Protein AF-A0A4U9CUP5-F1 (afdb_monomer_lite)

Secondary structure (DSSP, 8-state):
-TTT---HHHHHHHHHHHHHTSPP----SS--B--------------HHHHHHHHHHHTT--EEEEE---SSSSS-HHHHHHHTT--TT--HHHHHHHHHHHSEEEEEHHHH-GGGGGT---S-S---TT--

Organism: Raoultella terrigena (NCBI:txid577)

InterPro domains:
  IPR000312 Glycosyl transferase, family 3 [PF00591] (30-119)
  IPR005940 Anthranilate phosphoribosyl transferase [PTHR43285] (1-119)
  IPR035902 Nucleoside phosphorylase/phosphoribosyltransferase catalytic domain superfamily [G3DSA:3.40.1030.10] (31-122)
  IPR035902 Nucleoside phosphorylase/phosphoribosyltransferase catalytic domain superfamily [SSF52418] (28-119)

Structure (mmCIF, N/CA/C/O backbone):
data_AF-A0A4U9CUP5-F1
#
_entry.id   AF-A0A4U9CUP5-F1
#
loop_
_atom_site.group_PDB
_atom_site.id
_atom_site.type_symbol
_atom_site.label_atom_id
_atom_site.label_alt_id
_atom_site.label_comp_id
_atom_site.label_asym_id
_atom_site.label_entity_id
_atom_site.label_seq_id
_atom_site.pdbx_PDB_ins_code
_atom_site.Cartn_x
_atom_site.Cartn_y
_atom_site.Cartn_z
_atom_site.occupancy
_atom_site.B_iso_or_equiv
_atom_site.auth_seq_id
_atom_site.auth_comp_id
_atom_site.auth_asym_id
_atom_site.auth_atom_id
_atom_site.pdbx_PDB_model_num
ATOM 1 N N . MET A 1 1 ? 12.992 -0.026 -22.105 1.00 82.62 1 MET A N 1
ATOM 2 C CA . MET A 1 1 ? 13.400 0.909 -21.034 1.00 82.62 1 MET A CA 1
ATOM 3 C C . MET A 1 1 ? 14.625 0.376 -20.300 1.00 82.62 1 MET A C 1
ATOM 5 O O . MET A 1 1 ? 15.649 1.029 -20.410 1.00 82.62 1 MET A O 1
ATOM 9 N N . LYS A 1 2 ? 14.585 -0.857 -19.769 1.00 90.38 2 LYS A N 1
ATOM 10 C CA . LYS A 1 2 ? 15.709 -1.583 -19.132 1.00 90.38 2 LYS A CA 1
ATOM 11 C C . LYS A 1 2 ? 17.129 -1.314 -19.670 1.00 90.38 2 LYS A C 1
ATOM 13 O O . LYS A 1 2 ? 18.026 -1.071 -18.882 1.00 90.38 2 LYS A O 1
ATOM 18 N N . VAL A 1 3 ? 17.354 -1.347 -20.991 1.00 95.25 3 VAL A N 1
ATOM 19 C CA . VAL A 1 3 ? 18.697 -1.117 -21.582 1.00 95.25 3 VAL A CA 1
ATOM 20 C C . VAL A 1 3 ? 19.119 0.361 -21.558 1.00 95.25 3 VAL A C 1
ATOM 22 O O . VAL A 1 3 ? 20.290 0.663 -21.370 1.00 95.25 3 VAL A O 1
ATOM 25 N N . ARG A 1 4 ? 18.175 1.289 -21.752 1.00 96.12 4 ARG A N 1
ATOM 26 C CA . ARG A 1 4 ? 18.430 2.741 -21.773 1.00 96.12 4 ARG A CA 1
ATOM 27 C C . ARG A 1 4 ? 18.483 3.344 -20.363 1.00 96.12 4 ARG A C 1
ATOM 29 O O . ARG A 1 4 ? 19.133 4.365 -20.173 1.00 96.12 4 ARG A O 1
ATOM 36 N N . GLY A 1 5 ? 17.780 2.731 -19.412 1.00 95.81 5 GLY A N 1
ATOM 37 C CA . GLY A 1 5 ? 17.456 3.306 -18.111 1.00 95.81 5 GLY A CA 1
ATOM 38 C C . GLY A 1 5 ? 16.156 4.113 -18.158 1.00 95.81 5 GLY A C 1
ATOM 39 O O . GLY A 1 5 ? 15.954 4.963 -19.032 1.00 95.81 5 GLY A O 1
ATOM 40 N N . GLU A 1 6 ? 15.255 3.812 -17.229 1.00 96.94 6 GLU A N 1
ATOM 41 C CA . GLU A 1 6 ? 14.005 4.534 -17.003 1.00 96.94 6 GLU A CA 1
ATOM 42 C C . GLU A 1 6 ? 14.277 5.934 -16.427 1.00 96.94 6 GLU A C 1
ATOM 44 O O . GLU A 1 6 ? 15.068 6.098 -15.497 1.00 96.94 6 GLU A O 1
ATOM 49 N N . GLN A 1 7 ? 13.590 6.953 -16.946 1.00 97.88 7 GLN A N 1
ATOM 50 C CA . GLN A 1 7 ? 13.591 8.297 -16.363 1.00 97.88 7 GLN A CA 1
ATOM 51 C C . GLN A 1 7 ? 12.479 8.442 -15.312 1.00 97.88 7 GLN A C 1
ATOM 53 O O . GLN A 1 7 ? 11.423 7.818 -15.454 1.00 97.88 7 GLN A O 1
ATOM 58 N N . PRO A 1 8 ? 12.637 9.307 -14.290 1.00 97.94 8 PRO A N 1
ATOM 59 C CA . PRO A 1 8 ? 11.626 9.485 -13.243 1.00 97.94 8 PRO A CA 1
ATOM 60 C C . PRO A 1 8 ? 10.215 9.777 -13.774 1.00 97.94 8 PRO A C 1
ATOM 62 O O . PRO A 1 8 ? 9.235 9.245 -13.258 1.00 97.94 8 PRO A O 1
ATOM 65 N N . GLN A 1 9 ? 10.101 10.578 -14.835 1.00 97.69 9 GLN A N 1
ATOM 66 C CA . GLN A 1 9 ? 8.819 10.931 -15.450 1.00 97.69 9 GLN A CA 1
ATOM 67 C C . GLN A 1 9 ? 8.171 9.741 -16.171 1.00 97.69 9 GLN A C 1
ATOM 69 O O . GLN A 1 9 ? 6.948 9.651 -16.214 1.00 97.69 9 GLN A O 1
ATOM 74 N N . GLU A 1 10 ? 8.971 8.812 -16.702 1.00 97.94 10 GLU A N 1
ATOM 75 C CA . GLU A 1 10 ? 8.474 7.590 -17.347 1.00 97.94 10 GLU A CA 1
ATOM 76 C C . GLU A 1 10 ? 7.886 6.637 -16.301 1.00 97.94 10 GLU A C 1
ATOM 78 O O . GLU A 1 10 ? 6.792 6.109 -16.490 1.00 97.94 10 GLU A O 1
ATOM 83 N N . ILE A 1 11 ? 8.571 6.485 -15.161 1.00 97.25 11 ILE A N 1
ATOM 84 C CA . ILE A 1 11 ? 8.086 5.685 -14.026 1.00 97.25 11 ILE A CA 1
ATOM 85 C C . ILE A 1 11 ? 6.801 6.295 -13.459 1.00 97.25 11 ILE A C 1
ATOM 87 O O . ILE A 1 11 ? 5.818 5.583 -13.255 1.00 97.25 11 ILE A O 1
ATOM 91 N N . ALA A 1 12 ? 6.784 7.614 -13.244 1.00 97.94 12 ALA A N 1
ATOM 92 C CA . ALA A 1 12 ? 5.606 8.318 -12.746 1.00 97.94 12 ALA A CA 1
ATOM 93 C C . ALA A 1 12 ? 4.418 8.195 -13.712 1.00 97.94 12 ALA A C 1
ATOM 95 O O . ALA A 1 12 ? 3.321 7.863 -13.277 1.00 97.94 12 ALA A O 1
ATOM 96 N N . GLY A 1 13 ? 4.638 8.386 -15.017 1.00 98.25 13 GLY A N 1
ATOM 97 C CA . GLY A 1 13 ? 3.591 8.244 -16.031 1.00 98.25 13 GLY A CA 1
ATOM 98 C C . GLY A 1 13 ? 3.016 6.827 -16.096 1.00 98.25 13 GLY A C 1
ATOM 99 O O . GLY A 1 13 ? 1.798 6.661 -16.146 1.00 98.25 13 GLY A O 1
ATOM 100 N N . ALA A 1 14 ? 3.870 5.801 -16.018 1.00 96.56 14 ALA A N 1
ATOM 101 C CA . ALA A 1 14 ? 3.423 4.412 -15.945 1.00 96.56 14 ALA A CA 1
ATOM 102 C C . ALA A 1 14 ? 2.601 4.142 -14.671 1.00 96.56 14 ALA A C 1
ATOM 104 O O . ALA A 1 14 ? 1.543 3.518 -14.742 1.00 96.56 14 ALA A O 1
ATOM 105 N N . ALA A 1 15 ? 3.043 4.652 -13.517 1.00 96.25 15 ALA A N 1
ATOM 106 C CA . ALA A 1 15 ? 2.304 4.531 -12.262 1.00 96.25 15 ALA A CA 1
ATOM 107 C C . ALA A 1 15 ? 0.942 5.246 -12.318 1.00 96.25 15 ALA A C 1
ATOM 109 O O . ALA A 1 15 ? -0.058 4.679 -11.883 1.00 96.25 15 ALA A O 1
ATOM 110 N N . THR A 1 16 ? 0.872 6.448 -12.897 1.00 97.88 16 THR A N 1
ATOM 111 C CA . THR A 1 16 ? -0.390 7.176 -13.103 1.00 97.88 16 THR A CA 1
ATOM 112 C C . THR A 1 16 ? -1.353 6.379 -13.977 1.00 97.88 16 THR A C 1
ATOM 114 O O . THR A 1 16 ? -2.487 6.157 -13.561 1.00 97.88 16 THR A O 1
ATOM 117 N N . ALA A 1 17 ? -0.897 5.862 -15.121 1.00 96.88 17 ALA A N 1
ATOM 118 C CA . ALA A 1 17 ? -1.736 5.052 -16.004 1.00 96.88 17 ALA A CA 1
ATOM 119 C C . ALA A 1 17 ? -2.276 3.789 -15.304 1.00 96.88 17 ALA A C 1
ATOM 121 O O . ALA A 1 17 ? -3.426 3.396 -15.510 1.00 96.88 17 ALA A O 1
ATOM 122 N N . LEU A 1 18 ? -1.473 3.159 -14.438 1.00 95.31 18 LEU A N 1
ATOM 123 C CA . LEU A 1 18 ? -1.908 2.013 -13.633 1.00 95.31 18 LEU A CA 1
ATOM 124 C C . LEU A 1 18 ? -2.965 2.385 -12.590 1.00 95.31 18 LEU A C 1
ATOM 126 O O . LEU A 1 18 ? -3.882 1.597 -12.354 1.00 95.31 18 LEU A O 1
ATOM 130 N N . LEU A 1 19 ? -2.841 3.557 -11.966 1.00 96.44 19 LEU A N 1
ATOM 131 C CA . LEU A 1 19 ? -3.800 4.056 -10.980 1.00 96.44 19 LEU A CA 1
ATOM 132 C C . LEU A 1 19 ? -5.125 4.473 -11.625 1.00 96.44 19 LEU A C 1
ATOM 134 O O . LEU A 1 19 ? -6.178 4.169 -11.074 1.00 96.44 19 LEU A O 1
ATOM 138 N N . GLU A 1 20 ? -5.091 5.099 -12.803 1.00 96.88 20 GLU A N 1
ATOM 139 C CA . GLU A 1 20 ? -6.291 5.477 -13.570 1.00 96.88 20 GLU A CA 1
ATOM 140 C C . GLU A 1 20 ? -7.147 4.266 -13.970 1.00 96.88 20 GLU A C 1
ATOM 142 O O . GLU A 1 20 ? -8.360 4.387 -14.129 1.00 96.88 20 GLU A O 1
ATOM 147 N N . ASN A 1 21 ? -6.523 3.093 -14.102 1.00 96.12 21 ASN A N 1
ATOM 148 C CA . ASN A 1 21 ? -7.182 1.835 -14.455 1.00 96.12 21 ASN A CA 1
ATOM 149 C C . ASN A 1 21 ? -7.376 0.892 -13.254 1.00 96.12 21 ASN A C 1
ATOM 151 O O . ASN A 1 21 ? -7.799 -0.254 -13.433 1.00 96.12 21 ASN A O 1
ATOM 155 N N . ALA A 1 22 ? -7.040 1.330 -12.039 1.00 96.81 22 ALA A N 1
ATOM 156 C CA . ALA A 1 22 ? -7.208 0.521 -10.843 1.00 96.81 22 ALA A CA 1
ATOM 157 C C . ALA A 1 22 ? -8.678 0.478 -10.398 1.00 96.81 22 ALA A C 1
ATOM 159 O O . ALA A 1 22 ? -9.434 1.434 -10.577 1.00 96.81 22 ALA A O 1
ATOM 160 N N . ALA A 1 23 ? -9.084 -0.618 -9.753 1.00 96.81 23 ALA A N 1
ATOM 161 C CA . ALA A 1 23 ? -10.357 -0.652 -9.045 1.00 96.81 23 ALA A CA 1
ATOM 162 C C . ALA A 1 23 ? -10.379 0.442 -7.954 1.00 96.81 23 ALA A C 1
ATOM 164 O O . ALA A 1 23 ? -9.357 0.679 -7.303 1.00 96.81 23 ALA A O 1
ATOM 165 N N . PRO A 1 24 ? -11.520 1.110 -7.724 1.00 97.00 24 PRO A N 1
ATOM 166 C CA . PRO A 1 24 ? -11.581 2.212 -6.777 1.00 97.00 24 PRO A CA 1
ATOM 167 C C . PRO A 1 24 ? -11.440 1.730 -5.328 1.00 97.00 24 PRO A C 1
ATOM 169 O O . PRO A 1 24 ? -11.901 0.650 -4.955 1.00 97.00 24 PRO A O 1
ATOM 172 N N . PHE A 1 25 ? -10.858 2.587 -4.491 1.00 97.75 25 PHE A N 1
ATOM 173 C CA . PHE A 1 25 ? -10.830 2.450 -3.037 1.00 97.75 25 PHE A CA 1
ATOM 174 C C . PHE A 1 25 ? -11.344 3.752 -2.402 1.00 97.75 25 PHE A C 1
ATOM 176 O O . PHE A 1 25 ? -10.895 4.828 -2.811 1.00 97.75 25 PHE A O 1
ATOM 183 N N . PRO A 1 26 ? -12.262 3.706 -1.416 1.00 97.81 26 PRO A N 1
ATOM 184 C CA . PRO A 1 26 ? -12.785 4.906 -0.768 1.00 97.81 26 PRO A CA 1
ATOM 185 C C . PRO A 1 26 ? -11.709 5.534 0.125 1.00 97.81 26 PRO A C 1
ATOM 187 O O . PRO A 1 26 ? -11.556 5.193 1.301 1.00 97.81 26 PRO A O 1
ATOM 190 N N . ARG A 1 27 ? -10.938 6.459 -0.450 1.00 97.81 27 ARG A N 1
ATOM 191 C CA . ARG A 1 27 ? -9.817 7.137 0.208 1.00 97.81 27 ARG A CA 1
ATOM 192 C C . ARG A 1 27 ? -10.279 7.912 1.458 1.00 97.81 27 ARG A C 1
ATOM 194 O O . ARG A 1 27 ? -11.269 8.637 1.377 1.00 97.81 27 ARG A O 1
ATOM 201 N N . PRO A 1 28 ? -9.591 7.780 2.606 1.00 97.81 28 PRO A N 1
ATOM 202 C CA . PRO A 1 28 ? -9.824 8.641 3.763 1.00 97.81 28 PRO A CA 1
ATOM 203 C C . PRO A 1 28 ? -9.174 10.022 3.598 1.00 97.81 28 PRO A C 1
ATOM 205 O O . PRO A 1 28 ? -8.170 10.166 2.898 1.00 97.81 28 PRO A O 1
ATOM 208 N N . ASP A 1 29 ? -9.705 11.011 4.319 1.00 98.12 29 ASP A N 1
ATOM 209 C CA . ASP A 1 29 ? -9.155 12.376 4.359 1.00 98.12 29 ASP A CA 1
ATOM 210 C C . ASP A 1 29 ? -8.067 12.563 5.430 1.00 98.12 29 ASP A C 1
ATOM 212 O O . ASP A 1 29 ? -7.305 13.529 5.391 1.00 98.12 29 ASP A O 1
ATOM 216 N N . TYR A 1 30 ? -7.974 11.646 6.399 1.00 98.19 30 TYR A N 1
ATOM 217 C CA . TYR A 1 30 ? -6.938 11.684 7.430 1.00 98.19 30 TYR A CA 1
ATOM 218 C C . TYR A 1 30 ? -5.578 11.194 6.894 1.00 98.19 30 TYR A C 1
ATOM 220 O O . TYR A 1 30 ? -5.532 10.438 5.921 1.00 98.19 30 TYR A O 1
ATOM 228 N N . PRO A 1 31 ? -4.452 11.559 7.540 1.00 98.44 31 PRO A N 1
ATOM 229 C CA . PRO A 1 31 ? -3.138 11.042 7.170 1.00 98.44 31 PRO A CA 1
ATOM 230 C C . PRO A 1 31 ? -3.039 9.524 7.348 1.00 98.44 31 PRO A C 1
ATOM 232 O O . PRO A 1 31 ? -3.349 8.986 8.410 1.00 98.44 31 PRO A O 1
ATOM 235 N N . PHE A 1 32 ? -2.546 8.844 6.319 1.00 98.75 32 PHE A N 1
ATOM 236 C CA . PHE A 1 32 ? -2.197 7.428 6.341 1.00 98.75 32 PHE A CA 1
ATOM 237 C C . PHE A 1 32 ? -0.951 7.199 5.485 1.00 98.75 32 PHE A C 1
ATOM 239 O O . PHE A 1 32 ? -0.573 8.056 4.682 1.00 98.75 32 PHE A O 1
ATOM 246 N N . ALA A 1 33 ? -0.309 6.053 5.666 1.00 98.44 33 ALA A N 1
ATOM 247 C CA . ALA A 1 33 ? 0.899 5.688 4.942 1.00 98.44 33 ALA A CA 1
ATOM 248 C C . ALA A 1 33 ? 0.820 4.264 4.389 1.00 98.44 33 ALA A C 1
ATOM 250 O O . ALA A 1 33 ? -0.058 3.476 4.746 1.00 98.44 33 ALA A O 1
ATOM 251 N N . ASP A 1 34 ? 1.787 3.948 3.537 1.00 98.56 34 ASP A N 1
ATOM 252 C CA . ASP A 1 34 ? 2.067 2.605 3.055 1.00 98.56 34 ASP A CA 1
ATOM 253 C C . ASP A 1 34 ? 3.522 2.244 3.401 1.00 98.56 34 ASP A C 1
ATOM 255 O O . ASP A 1 34 ? 4.383 3.116 3.537 1.00 98.56 34 ASP A O 1
ATOM 259 N N . ILE A 1 35 ? 3.796 0.955 3.560 1.00 97.94 35 ILE A N 1
ATOM 260 C CA . ILE A 1 35 ? 5.132 0.410 3.793 1.00 97.94 35 ILE A CA 1
ATOM 261 C C . ILE A 1 35 ? 5.314 -0.820 2.907 1.00 97.94 35 ILE A C 1
ATOM 263 O O . ILE A 1 35 ? 4.860 -1.922 3.223 1.00 97.94 35 ILE A O 1
ATOM 267 N N . VAL A 1 36 ? 5.993 -0.639 1.775 1.00 96.19 36 VAL A N 1
ATOM 268 C CA . VAL A 1 36 ? 6.186 -1.676 0.746 1.00 96.19 36 VAL A CA 1
ATOM 269 C C . VAL A 1 36 ? 7.611 -1.660 0.222 1.00 96.19 36 VAL A C 1
ATOM 271 O O . VAL A 1 36 ? 8.372 -0.731 0.476 1.00 96.19 36 VAL A O 1
ATOM 274 N N . GLY A 1 37 ? 7.962 -2.694 -0.533 1.00 92.25 37 GLY A N 1
ATOM 275 C CA . GLY A 1 37 ? 9.173 -2.707 -1.340 1.00 92.25 37 GLY A CA 1
ATOM 276 C C . GLY A 1 37 ? 8.885 -3.291 -2.715 1.00 92.25 37 GLY A C 1
ATOM 277 O O . GLY A 1 37 ? 7.836 -3.898 -2.930 1.00 92.25 37 GLY A O 1
ATOM 278 N N . THR A 1 38 ? 9.843 -3.146 -3.624 1.00 91.31 38 THR A N 1
ATOM 279 C CA . THR A 1 38 ? 9.804 -3.770 -4.955 1.00 91.31 38 THR A CA 1
ATOM 280 C C . THR A 1 38 ? 9.823 -5.299 -4.884 1.00 91.31 38 THR A C 1
ATOM 282 O O . THR A 1 38 ? 9.367 -5.962 -5.809 1.00 91.31 38 THR A O 1
ATOM 285 N N . GLY A 1 39 ? 10.340 -5.862 -3.785 1.00 87.31 39 GLY A N 1
ATOM 286 C CA . GLY A 1 39 ? 10.690 -7.279 -3.706 1.00 87.31 39 GLY A CA 1
ATOM 287 C C . GLY A 1 39 ? 11.917 -7.599 -4.566 1.00 87.31 39 GLY A C 1
ATOM 288 O O . GLY A 1 39 ? 12.543 -6.695 -5.123 1.00 87.31 39 GLY A O 1
ATOM 289 N N . GLY A 1 40 ? 12.274 -8.883 -4.656 1.00 84.50 40 GLY A N 1
ATOM 290 C CA . GLY A 1 40 ? 13.357 -9.335 -5.537 1.00 84.50 40 GLY A CA 1
ATOM 291 C C . GLY A 1 40 ? 14.781 -9.062 -5.042 1.00 84.50 40 GLY A C 1
ATOM 292 O O . GLY A 1 40 ? 15.713 -9.196 -5.823 1.00 84.50 40 GLY A O 1
ATOM 293 N N . ASP A 1 41 ? 14.979 -8.707 -3.770 1.00 86.00 41 ASP A N 1
ATOM 294 C CA . ASP A 1 41 ? 16.307 -8.405 -3.204 1.00 86.00 41 ASP A CA 1
ATOM 295 C C . ASP A 1 41 ? 17.182 -9.650 -2.935 1.00 86.00 41 ASP A C 1
ATOM 297 O O . ASP A 1 41 ? 18.345 -9.523 -2.561 1.00 86.00 41 ASP A O 1
ATOM 301 N N . GLY A 1 42 ? 16.622 -10.857 -3.079 1.00 82.94 42 GLY A N 1
ATOM 302 C CA . GLY A 1 42 ? 17.307 -12.126 -2.821 1.00 82.94 42 GLY A CA 1
ATOM 303 C C . GLY A 1 42 ? 17.683 -12.371 -1.354 1.00 82.94 42 GLY A C 1
ATOM 304 O O . GLY A 1 42 ? 18.335 -13.372 -1.057 1.00 82.94 42 GLY A O 1
ATOM 305 N N . SER A 1 43 ? 17.267 -11.505 -0.422 1.00 83.88 43 SER A N 1
ATOM 306 C CA . SER A 1 43 ? 17.730 -11.547 0.972 1.00 83.88 43 SER A CA 1
ATOM 307 C C . SER A 1 43 ? 17.140 -12.705 1.777 1.00 83.88 43 SER A C 1
ATOM 309 O O . SER A 1 43 ? 17.672 -13.054 2.829 1.00 83.88 43 SER A O 1
ATOM 311 N N . ASN A 1 44 ? 16.034 -13.299 1.305 1.00 81.31 44 ASN A N 1
ATOM 312 C CA . ASN A 1 44 ? 15.238 -14.286 2.047 1.00 81.31 44 ASN A CA 1
ATOM 313 C C . ASN A 1 44 ? 14.909 -13.833 3.481 1.00 81.31 44 ASN A C 1
ATOM 315 O O . ASN A 1 44 ? 14.760 -14.654 4.388 1.00 81.31 44 ASN A O 1
ATOM 319 N N . SER A 1 45 ? 14.804 -12.518 3.683 1.00 87.75 45 SER A N 1
ATOM 320 C CA . SER A 1 45 ? 14.388 -11.944 4.952 1.00 87.75 45 SER A CA 1
ATOM 321 C C . SER A 1 45 ? 12.943 -12.328 5.283 1.00 87.75 45 SER A C 1
ATOM 323 O O . SER A 1 45 ? 12.159 -12.764 4.435 1.00 87.75 45 SER A O 1
ATOM 325 N N . ILE A 1 46 ? 12.584 -12.169 6.557 1.00 91.25 46 ILE A N 1
ATOM 326 C CA . ILE A 1 46 ? 11.189 -12.264 6.992 1.00 91.25 46 ILE A CA 1
ATOM 327 C C . ILE A 1 46 ? 10.346 -11.158 6.335 1.00 91.25 46 ILE A C 1
ATOM 329 O O . ILE A 1 46 ? 10.875 -10.212 5.754 1.00 91.25 46 ILE A O 1
ATOM 333 N N . ASN A 1 47 ? 9.019 -11.210 6.475 1.00 92.94 47 ASN A N 1
ATOM 334 C CA . ASN A 1 47 ? 8.119 -10.183 5.939 1.00 92.94 47 ASN A CA 1
ATOM 335 C C . ASN A 1 47 ? 8.179 -8.862 6.745 1.00 92.94 47 ASN A C 1
ATOM 337 O O . ASN A 1 47 ? 7.176 -8.441 7.325 1.00 92.94 47 ASN A O 1
ATOM 341 N N . ILE A 1 48 ? 9.341 -8.195 6.756 1.00 95.12 48 ILE A N 1
ATOM 342 C CA . ILE A 1 48 ? 9.654 -6.991 7.547 1.00 95.12 48 ILE A CA 1
ATOM 343 C C . ILE A 1 48 ? 8.573 -5.925 7.364 1.00 95.12 48 ILE A C 1
ATOM 345 O O . ILE A 1 48 ? 7.942 -5.512 8.328 1.00 95.12 48 ILE A O 1
ATOM 349 N N . SER A 1 49 ? 8.275 -5.552 6.117 1.00 96.25 49 SER A N 1
ATOM 350 C CA . SER A 1 49 ? 7.270 -4.523 5.818 1.00 96.25 49 SER A CA 1
ATOM 351 C C . SER A 1 49 ? 5.854 -4.899 6.264 1.00 96.25 49 SER A C 1
ATOM 353 O O . SER A 1 49 ? 5.016 -4.024 6.448 1.00 96.25 49 SER A O 1
ATOM 355 N N . THR A 1 50 ? 5.556 -6.191 6.421 1.00 96.69 50 THR A N 1
ATOM 356 C CA . THR A 1 50 ? 4.255 -6.651 6.926 1.00 96.69 50 THR A CA 1
ATOM 357 C C . THR A 1 50 ? 4.213 -6.532 8.440 1.00 96.69 50 THR A C 1
ATOM 359 O O . THR A 1 50 ? 3.296 -5.912 8.962 1.00 96.69 50 THR A O 1
ATOM 362 N N . ALA A 1 51 ? 5.236 -7.028 9.139 1.00 97.50 51 ALA A N 1
ATOM 363 C CA . ALA A 1 51 ? 5.339 -6.884 10.590 1.00 97.50 51 ALA A CA 1
ATOM 364 C C . ALA A 1 51 ? 5.338 -5.404 11.016 1.00 97.50 51 ALA A C 1
ATOM 366 O O . ALA A 1 51 ? 4.576 -5.009 11.898 1.00 97.50 51 ALA A O 1
ATOM 367 N N . SER A 1 52 ? 6.120 -4.563 10.334 1.00 98.44 52 SER A N 1
ATOM 368 C CA . SER A 1 52 ? 6.189 -3.125 10.602 1.00 98.44 52 SER A CA 1
ATOM 369 C C . SER A 1 52 ? 4.850 -2.407 10.406 1.00 98.44 52 SER A C 1
ATOM 371 O O . SER A 1 52 ? 4.573 -1.473 11.151 1.00 98.44 52 SER A O 1
ATOM 373 N N . ALA A 1 53 ? 4.002 -2.844 9.466 1.00 98.56 53 ALA A N 1
ATOM 374 C CA . ALA A 1 53 ? 2.672 -2.258 9.273 1.00 98.56 53 ALA A CA 1
ATOM 375 C C . ALA A 1 53 ? 1.778 -2.438 10.511 1.00 98.56 53 ALA A C 1
ATOM 377 O O . ALA A 1 53 ? 1.153 -1.479 10.960 1.00 98.56 53 ALA A O 1
ATOM 378 N N . PHE A 1 54 ? 1.765 -3.637 11.104 1.00 98.25 54 PHE A N 1
ATOM 379 C CA . PHE A 1 54 ? 1.003 -3.896 12.330 1.00 98.25 54 PHE A CA 1
ATOM 380 C C . PHE A 1 54 ? 1.590 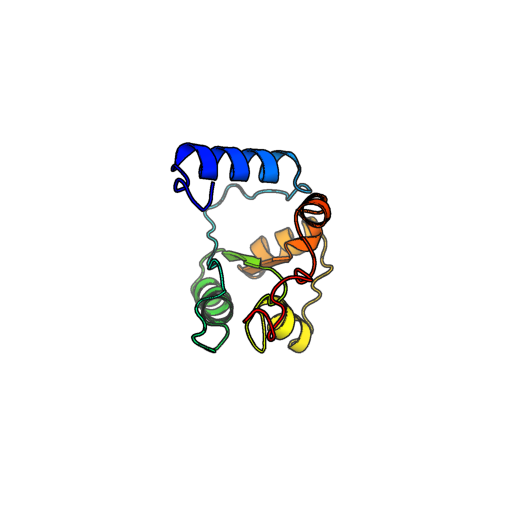-3.175 13.543 1.00 98.25 54 PHE A C 1
ATOM 382 O O . PHE A 1 54 ? 0.835 -2.641 14.349 1.00 98.25 54 PHE A O 1
ATOM 389 N N . VAL A 1 55 ? 2.921 -3.112 13.663 1.00 98.62 55 VAL A N 1
ATOM 390 C CA . VAL A 1 55 ? 3.576 -2.360 14.748 1.00 98.62 55 VAL A CA 1
ATOM 391 C C . VAL A 1 55 ? 3.235 -0.870 14.659 1.00 98.62 55 VAL A C 1
ATOM 393 O O . VAL A 1 55 ? 2.831 -0.279 15.655 1.00 98.62 55 VAL A O 1
ATOM 396 N N . ALA A 1 56 ? 3.329 -0.266 13.472 1.00 98.62 56 ALA A N 1
ATOM 397 C CA . ALA A 1 56 ? 2.975 1.136 13.263 1.00 98.62 56 ALA A CA 1
ATOM 398 C C . ALA A 1 56 ? 1.502 1.417 13.608 1.00 98.62 56 ALA A C 1
ATOM 400 O O . ALA A 1 56 ? 1.209 2.412 14.275 1.00 98.62 56 ALA A O 1
ATOM 401 N N . ALA A 1 57 ? 0.592 0.520 13.217 1.00 98.50 57 ALA A N 1
ATOM 402 C CA . ALA A 1 57 ? -0.823 0.626 13.560 1.00 98.50 57 ALA A CA 1
A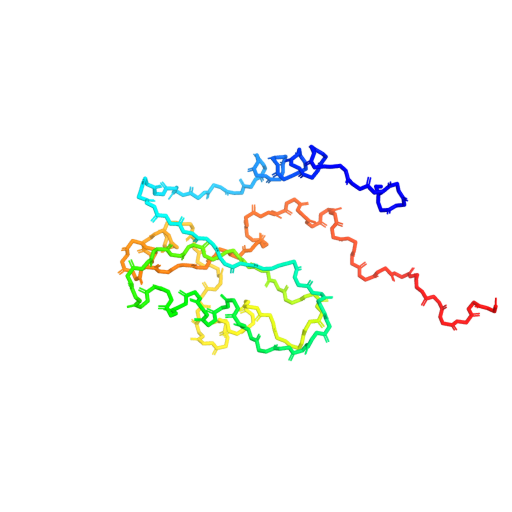TOM 403 C C . ALA A 1 57 ? -1.088 0.496 15.064 1.00 98.50 57 ALA A C 1
ATOM 405 O O . ALA A 1 57 ? -1.841 1.291 15.626 1.00 98.50 57 ALA A O 1
ATOM 406 N N . ALA A 1 58 ? -0.401 -0.425 15.744 1.00 98.38 58 ALA A N 1
ATOM 407 C CA . ALA A 1 58 ? -0.456 -0.550 17.200 1.00 98.38 58 ALA A CA 1
ATOM 408 C C . ALA A 1 58 ? 0.078 0.702 17.925 1.00 98.38 58 ALA A C 1
ATOM 410 O O . ALA A 1 58 ? -0.348 0.999 19.039 1.00 98.38 58 ALA A O 1
ATOM 411 N N . CYS A 1 59 ? 0.966 1.469 17.284 1.00 98.38 59 CYS A N 1
ATOM 412 C CA . CYS A 1 59 ? 1.440 2.771 17.761 1.00 98.38 59 CYS A CA 1
ATOM 413 C C . CYS A 1 59 ? 0.531 3.954 17.366 1.00 98.38 59 CYS A C 1
ATOM 415 O O . CYS A 1 59 ? 0.894 5.103 17.614 1.00 98.38 59 CYS A O 1
ATOM 417 N N . GLY A 1 60 ? -0.636 3.703 16.765 1.00 98.00 60 GLY A N 1
ATOM 418 C CA . GLY A 1 60 ? -1.643 4.720 16.444 1.00 98.00 60 GLY A CA 1
ATOM 419 C C . GLY A 1 60 ? -1.541 5.336 15.046 1.00 98.00 60 GLY A C 1
ATOM 420 O O . GLY A 1 60 ? -2.315 6.240 14.728 1.00 98.00 60 GLY A O 1
ATOM 421 N N . LEU A 1 61 ? -0.626 4.867 14.192 1.00 98.44 61 LEU A N 1
ATOM 422 C CA . LEU A 1 61 ? -0.547 5.316 12.798 1.00 98.44 61 LEU A CA 1
ATOM 423 C C . LEU A 1 61 ? -1.571 4.583 11.921 1.00 98.44 61 LEU A C 1
ATOM 425 O O . LEU A 1 61 ? -1.941 3.447 12.191 1.00 98.44 61 LEU A O 1
ATOM 429 N N . LYS A 1 62 ? -2.018 5.218 10.834 1.00 98.75 62 LYS A N 1
ATOM 430 C CA . LYS A 1 62 ? -2.906 4.588 9.847 1.00 98.75 62 LYS A CA 1
ATOM 431 C C . LYS A 1 62 ? -2.083 4.008 8.697 1.00 98.75 62 LYS A C 1
ATOM 433 O O . LYS A 1 62 ? -1.355 4.751 8.040 1.00 98.75 62 LYS A O 1
ATOM 438 N N . VAL A 1 63 ? -2.196 2.702 8.447 1.00 98.81 63 VAL A N 1
ATOM 439 C CA . VAL A 1 63 ? -1.408 1.991 7.426 1.00 98.81 63 VAL A CA 1
ATOM 440 C C . VAL A 1 63 ? -2.310 1.254 6.438 1.00 98.81 63 VAL A C 1
ATOM 442 O O . VAL A 1 63 ? -2.904 0.227 6.762 1.00 98.81 63 VAL A O 1
ATOM 445 N N . ALA A 1 64 ? -2.378 1.751 5.205 1.00 98.50 64 ALA A N 1
ATOM 446 C CA . ALA A 1 64 ? -3.019 1.055 4.093 1.00 98.50 64 ALA A CA 1
ATOM 447 C C . ALA A 1 64 ? -1.935 0.328 3.294 1.00 98.50 64 ALA A C 1
ATOM 449 O O . ALA A 1 64 ? -1.342 0.897 2.380 1.00 98.50 64 ALA A O 1
ATOM 450 N N . LYS A 1 65 ? -1.631 -0.913 3.685 1.00 98.06 65 LYS A N 1
ATOM 451 C CA . LYS A 1 65 ? -0.507 -1.652 3.114 1.00 98.06 65 LYS A CA 1
ATOM 452 C C . LYS A 1 65 ? -0.860 -2.214 1.742 1.00 98.06 65 LYS A C 1
ATOM 454 O O . LYS A 1 65 ? -1.709 -3.104 1.665 1.00 98.06 65 LYS A O 1
ATOM 459 N N . HIS A 1 66 ? -0.163 -1.800 0.688 1.00 96.94 66 HIS A N 1
ATOM 460 C CA . HIS A 1 66 ? -0.260 -2.469 -0.608 1.00 96.94 66 HIS A CA 1
ATOM 461 C C . HIS A 1 66 ? 0.664 -3.695 -0.650 1.00 96.94 66 HIS A C 1
ATOM 463 O O . HIS A 1 66 ? 1.795 -3.681 -0.151 1.00 96.94 66 HIS A O 1
ATOM 469 N N . GLY A 1 67 ? 0.190 -4.795 -1.229 1.00 93.25 67 GLY A N 1
ATOM 470 C CA . GLY A 1 67 ? 1.002 -6.001 -1.331 1.00 93.25 67 GLY A CA 1
ATOM 471 C C . GLY A 1 67 ? 0.541 -6.958 -2.413 1.00 93.25 67 GLY A C 1
ATOM 472 O O . GLY A 1 67 ? -0.623 -6.990 -2.801 1.00 93.25 67 GLY A O 1
ATOM 473 N N . ASN A 1 68 ? 1.487 -7.759 -2.892 1.00 88.62 68 ASN A N 1
ATOM 474 C CA . ASN A 1 68 ? 1.273 -8.736 -3.950 1.00 88.62 68 ASN A CA 1
ATOM 475 C C . ASN A 1 68 ? 1.571 -10.163 -3.452 1.00 88.62 68 ASN A C 1
ATOM 477 O O . ASN A 1 68 ? 1.980 -10.368 -2.298 1.00 88.62 68 ASN A O 1
ATOM 481 N N . ARG A 1 69 ? 1.351 -11.158 -4.314 1.00 81.56 69 ARG A N 1
ATOM 482 C CA . ARG A 1 69 ? 1.918 -12.505 -4.152 1.00 81.56 69 ARG A CA 1
ATOM 483 C C . ARG A 1 69 ? 3.438 -12.442 -4.245 1.00 81.56 69 ARG A C 1
ATOM 485 O O . ARG A 1 69 ? 3.984 -11.519 -4.852 1.00 81.56 69 ARG A O 1
ATOM 492 N N . SER A 1 70 ? 4.118 -13.394 -3.611 1.00 75.38 70 SER A N 1
ATOM 493 C CA . SER A 1 70 ? 5.568 -13.494 -3.758 1.00 75.38 70 SER A CA 1
ATOM 494 C C . SER A 1 70 ? 5.947 -13.740 -5.218 1.00 75.38 70 SER A C 1
ATOM 496 O O . SER A 1 70 ? 5.363 -14.599 -5.872 1.00 75.38 70 SER A O 1
ATOM 498 N N . VAL A 1 71 ? 6.945 -13.001 -5.703 1.00 66.00 71 VAL A N 1
ATOM 499 C CA . VAL A 1 71 ? 7.554 -13.201 -7.029 1.00 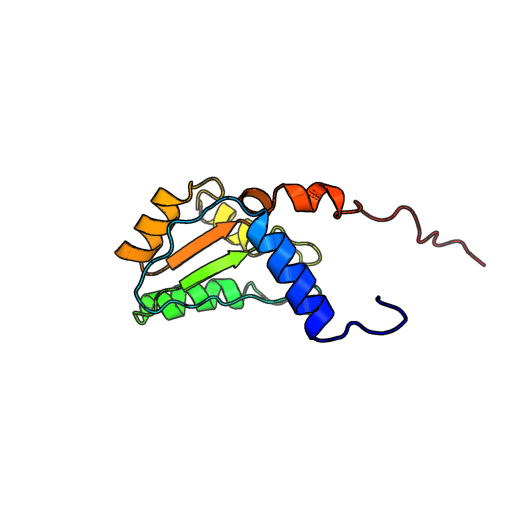66.00 71 VAL A CA 1
ATOM 500 C C . VAL A 1 71 ? 8.911 -13.910 -6.951 1.00 66.00 71 VAL A C 1
ATOM 502 O O . VAL A 1 71 ? 9.404 -14.392 -7.962 1.00 66.00 71 VAL A O 1
ATOM 505 N N . SER A 1 72 ? 9.533 -13.978 -5.765 1.00 62.75 72 SER A N 1
ATOM 506 C CA . SER A 1 72 ? 10.906 -14.493 -5.615 1.00 62.75 72 SER A CA 1
ATOM 507 C C . SER A 1 72 ? 11.275 -15.015 -4.219 1.00 62.75 72 SER A C 1
ATOM 509 O O . SER A 1 72 ? 12.308 -15.664 -4.074 1.00 62.75 72 SER A O 1
ATOM 511 N N . SER A 1 73 ? 10.495 -14.719 -3.172 1.00 66.56 73 SER A N 1
ATOM 512 C CA . SER A 1 73 ? 10.756 -15.208 -1.811 1.00 66.56 73 SER A CA 1
ATOM 513 C C . SER A 1 73 ? 9.947 -16.470 -1.510 1.00 66.56 73 SER A C 1
ATOM 515 O O . SER A 1 73 ? 8.906 -16.722 -2.120 1.00 66.56 73 SER A O 1
ATOM 517 N N . LYS A 1 74 ? 10.379 -17.233 -0.499 1.00 72.56 74 LYS A N 1
ATOM 518 C CA . LYS A 1 74 ? 9.641 -18.407 0.002 1.00 72.56 74 LYS A CA 1
ATOM 519 C C . LYS A 1 74 ? 8.254 -18.076 0.578 1.00 72.56 74 LYS A C 1
ATOM 521 O O . LYS A 1 74 ? 7.427 -18.971 0.678 1.00 72.56 74 LYS A O 1
ATOM 526 N N . SER A 1 75 ? 8.021 -16.828 0.997 1.00 78.12 75 SER A N 1
ATOM 527 C CA . SER A 1 75 ? 6.743 -16.347 1.538 1.00 78.12 75 SER A CA 1
ATOM 528 C C . SER A 1 75 ? 6.602 -14.838 1.325 1.00 78.12 75 SER A C 1
ATOM 530 O O . SER A 1 75 ? 7.445 -14.050 1.777 1.00 78.12 75 SER A O 1
ATOM 532 N N . GLY A 1 76 ? 5.549 -14.425 0.625 1.00 85.31 76 GLY A N 1
ATOM 533 C CA . GLY A 1 76 ? 5.179 -13.032 0.408 1.00 85.31 76 GLY A CA 1
ATOM 534 C C . GLY A 1 76 ? 4.309 -12.475 1.533 1.00 85.31 76 GLY A C 1
ATOM 535 O O . GLY A 1 76 ? 3.863 -13.184 2.431 1.00 85.31 76 GLY A O 1
ATOM 536 N N . SER A 1 77 ? 4.039 -11.167 1.475 1.00 88.75 77 SER A N 1
ATOM 537 C CA . SER A 1 77 ? 3.149 -10.516 2.451 1.00 88.75 77 SER A CA 1
ATOM 538 C C . SER A 1 77 ? 1.745 -11.127 2.448 1.00 88.75 77 SER A C 1
ATOM 540 O O . SER A 1 77 ? 1.205 -11.419 3.507 1.00 88.75 77 SER A O 1
ATOM 542 N N . SER A 1 78 ? 1.179 -11.373 1.266 1.00 91.31 78 SER A N 1
ATOM 543 C CA . SER A 1 78 ? -0.134 -12.007 1.125 1.00 91.31 78 SER A CA 1
ATOM 544 C C . SER A 1 78 ? -0.156 -13.446 1.654 1.00 91.31 78 SER A C 1
ATOM 546 O O . SER A 1 78 ? -1.107 -13.803 2.343 1.00 91.31 78 SER A O 1
ATOM 548 N N . ASP A 1 79 ? 0.897 -14.233 1.418 1.00 91.38 79 ASP A N 1
ATOM 549 C CA . ASP A 1 79 ? 1.006 -15.615 1.909 1.00 91.38 79 ASP A CA 1
ATOM 550 C C . ASP A 1 79 ? 0.999 -15.668 3.445 1.00 91.38 79 ASP A C 1
ATOM 552 O O . ASP A 1 79 ? 0.243 -16.435 4.044 1.00 91.38 79 ASP A O 1
ATOM 556 N N . LEU A 1 80 ? 1.778 -14.792 4.092 1.00 92.75 80 LEU A N 1
ATOM 557 C CA . LEU A 1 80 ? 1.795 -14.657 5.551 1.00 92.75 80 LEU A CA 1
ATOM 558 C C . LEU A 1 80 ? 0.416 -14.275 6.107 1.00 92.75 80 LEU A C 1
ATOM 560 O O . LEU A 1 80 ? -0.058 -14.879 7.068 1.00 92.75 80 LEU A O 1
ATOM 564 N N . LEU A 1 81 ? -0.233 -13.269 5.517 1.00 95.38 81 LEU A N 1
ATOM 565 C CA . LEU A 1 81 ? -1.536 -12.798 5.994 1.00 95.38 81 LEU A CA 1
ATOM 566 C C . LEU A 1 81 ? -2.624 -13.862 5.806 1.00 95.38 81 LEU A C 1
ATOM 568 O O . LEU A 1 81 ? -3.442 -14.059 6.706 1.00 95.38 81 LEU A O 1
ATOM 572 N N . ALA A 1 82 ? -2.600 -14.591 4.689 1.00 94.06 82 ALA A N 1
ATOM 573 C CA . ALA A 1 82 ? -3.494 -15.722 4.462 1.00 94.06 82 ALA A CA 1
ATOM 574 C C . ALA A 1 82 ? -3.277 -16.835 5.500 1.00 94.06 82 ALA A C 1
ATOM 576 O O . ALA A 1 82 ? -4.251 -17.375 6.024 1.00 94.06 82 ALA A O 1
ATOM 577 N N . ALA A 1 83 ? -2.024 -17.134 5.863 1.00 94.69 83 ALA A N 1
ATOM 578 C CA . ALA A 1 83 ? -1.709 -18.100 6.917 1.00 94.69 83 ALA A CA 1
ATOM 579 C C . ALA A 1 83 ? -2.218 -17.665 8.307 1.00 94.69 83 ALA A C 1
ATOM 581 O O . ALA A 1 83 ? -2.542 -18.514 9.136 1.00 94.69 83 ALA A O 1
ATOM 582 N N . PHE A 1 84 ? -2.352 -16.359 8.552 1.00 94.94 84 PHE A N 1
ATOM 583 C CA . PHE A 1 84 ? -3.008 -15.803 9.745 1.00 94.94 84 PHE A CA 1
ATOM 584 C C . PHE A 1 84 ? -4.541 -15.730 9.640 1.00 94.94 84 PHE A C 1
ATOM 586 O O . PHE A 1 84 ? -5.195 -15.211 10.543 1.00 94.94 84 PHE A O 1
ATOM 593 N N . GLY A 1 85 ? -5.133 -16.253 8.563 1.00 95.56 85 GLY A N 1
ATOM 594 C CA . GLY A 1 85 ? -6.583 -16.276 8.361 1.00 95.56 85 GLY A CA 1
ATOM 595 C C . GLY A 1 85 ? -7.172 -14.944 7.891 1.00 95.56 85 GLY A C 1
ATOM 596 O O . GLY A 1 85 ? -8.393 -14.776 7.903 1.00 95.56 85 GLY A O 1
ATOM 597 N N . ILE A 1 86 ? -6.341 -13.988 7.465 1.00 95.00 86 ILE A N 1
ATOM 598 C CA . ILE A 1 86 ? -6.824 -12.719 6.918 1.00 95.00 86 ILE A CA 1
ATOM 599 C C . ILE A 1 86 ? -7.376 -12.964 5.516 1.00 95.00 86 ILE A C 1
ATOM 601 O O . ILE A 1 86 ? -6.698 -13.486 4.631 1.00 95.00 86 ILE A O 1
ATOM 605 N N . ASN A 1 87 ? -8.621 -12.542 5.303 1.00 92.69 87 ASN A N 1
ATOM 606 C CA . ASN A 1 87 ? -9.279 -12.654 4.011 1.00 92.69 87 ASN A CA 1
ATOM 607 C C . ASN A 1 87 ? -8.672 -11.666 2.998 1.00 92.69 87 ASN A C 1
ATOM 609 O O . ASN A 1 87 ? -9.001 -10.479 3.010 1.00 92.69 87 ASN A O 1
ATOM 613 N N . LEU A 1 88 ? -7.832 -12.167 2.090 1.00 91.44 88 LEU A N 1
ATOM 614 C CA . LEU A 1 88 ? -7.248 -11.374 1.000 1.00 91.44 88 LEU A CA 1
ATOM 615 C C . LEU A 1 88 ? -8.292 -10.894 -0.021 1.00 91.44 88 LEU A C 1
ATOM 617 O O . LEU A 1 88 ? -8.068 -9.902 -0.715 1.00 91.44 88 LEU A O 1
ATOM 621 N N . ASP A 1 89 ? -9.452 -11.551 -0.074 1.00 87.62 89 ASP A N 1
ATOM 622 C CA . ASP A 1 89 ? -10.579 -11.182 -0.925 1.00 87.62 89 ASP A CA 1
ATOM 623 C C . ASP A 1 89 ? -11.540 -10.188 -0.264 1.00 87.62 89 ASP A C 1
ATOM 625 O O . ASP A 1 89 ? -12.627 -9.930 -0.791 1.00 87.62 89 ASP A O 1
ATOM 629 N N . MET A 1 90 ? -11.127 -9.527 0.819 1.00 92.19 90 MET A N 1
ATOM 630 C CA . MET A 1 90 ? -11.857 -8.399 1.397 1.00 92.19 90 MET A CA 1
ATOM 631 C C . MET A 1 90 ? -12.124 -7.305 0.343 1.00 92.19 90 MET A C 1
ATOM 633 O O . MET A 1 90 ? -11.286 -7.017 -0.515 1.00 92.19 90 MET A O 1
ATOM 637 N N . ASN A 1 91 ? -13.341 -6.755 0.335 1.00 95.50 91 ASN A N 1
ATOM 638 C CA . ASN A 1 91 ? -13.711 -5.672 -0.577 1.00 95.50 91 ASN A CA 1
ATOM 639 C C . ASN A 1 91 ? -13.211 -4.314 -0.053 1.00 95.50 91 ASN A C 1
ATOM 641 O O . ASN A 1 91 ? -12.837 -4.194 1.114 1.00 95.50 91 ASN A O 1
ATOM 645 N N . ALA A 1 92 ? -13.214 -3.301 -0.922 1.00 97.31 92 ALA A N 1
ATOM 646 C CA . ALA A 1 92 ? -12.660 -1.984 -0.616 1.00 97.31 92 ALA A CA 1
ATOM 647 C C . ALA A 1 92 ? -13.309 -1.335 0.619 1.00 97.31 92 ALA A C 1
ATOM 649 O O . ALA A 1 92 ? -12.594 -0.801 1.463 1.00 97.31 92 ALA A O 1
ATOM 650 N N . ASP A 1 93 ? -14.630 -1.457 0.774 1.00 97.81 93 ASP A N 1
ATOM 651 C CA . ASP A 1 93 ? -15.355 -0.888 1.916 1.00 97.81 93 ASP A CA 1
ATOM 652 C C . ASP A 1 93 ? -14.938 -1.534 3.239 1.00 97.81 93 ASP A C 1
ATOM 654 O O . ASP A 1 93 ? -14.631 -0.832 4.196 1.00 97.81 93 ASP A O 1
ATOM 658 N N . LYS A 1 94 ? -14.833 -2.867 3.295 1.00 97.75 94 LYS A N 1
ATOM 659 C CA . LYS A 1 94 ? -14.369 -3.565 4.505 1.00 97.75 94 LYS A CA 1
ATOM 660 C C . LYS A 1 94 ? -12.905 -3.265 4.811 1.00 97.75 94 LYS A C 1
ATOM 662 O O . LYS A 1 94 ? -12.558 -3.081 5.975 1.00 97.75 94 LYS A O 1
ATOM 667 N N . SER A 1 95 ? -12.052 -3.180 3.789 1.00 97.94 95 SER A N 1
ATOM 668 C CA . SER A 1 95 ? -10.661 -2.751 3.968 1.00 97.94 95 SER A CA 1
ATOM 669 C C . SER A 1 95 ? -10.588 -1.314 4.494 1.00 97.94 95 SER A C 1
ATOM 671 O O . SER A 1 95 ? -9.742 -1.014 5.333 1.00 97.94 95 SER A O 1
ATOM 673 N N . ARG A 1 96 ? -11.489 -0.428 4.056 1.00 98.44 96 ARG A N 1
ATOM 674 C CA . ARG A 1 96 ? -11.603 0.935 4.581 1.00 98.44 96 ARG A CA 1
ATOM 675 C C . ARG A 1 96 ? -12.083 0.953 6.031 1.00 98.44 96 ARG A C 1
ATOM 677 O O . ARG A 1 96 ? -11.458 1.626 6.843 1.00 98.44 96 ARG A O 1
ATOM 684 N N . THR A 1 97 ? -13.098 0.167 6.378 1.00 98.44 97 THR A N 1
ATOM 685 C CA . THR A 1 97 ? -13.537 -0.000 7.772 1.00 98.44 97 THR A CA 1
ATOM 686 C C . THR A 1 97 ? -12.400 -0.514 8.656 1.00 98.44 97 THR A C 1
ATOM 688 O O . THR A 1 97 ? -12.163 0.043 9.720 1.00 98.44 97 THR A O 1
ATOM 691 N N . ALA A 1 98 ? -11.622 -1.502 8.201 1.00 98.25 98 ALA A N 1
ATOM 692 C CA . ALA A 1 98 ? -10.462 -1.996 8.945 1.00 98.25 98 ALA A CA 1
ATOM 693 C C . ALA A 1 98 ? -9.392 -0.907 9.153 1.00 98.25 98 ALA A C 1
ATOM 695 O O . ALA A 1 98 ? -8.825 -0.798 10.238 1.00 98.25 98 ALA A O 1
ATOM 696 N N . LEU A 1 99 ? -9.144 -0.055 8.155 1.00 98.62 99 LEU A N 1
ATOM 697 C CA . LEU A 1 99 ? -8.232 1.082 8.309 1.00 98.62 99 LEU A CA 1
ATOM 698 C C . LEU A 1 99 ? -8.754 2.096 9.345 1.00 98.62 99 LEU A C 1
ATOM 700 O O . LEU A 1 99 ? -7.995 2.569 10.202 1.00 98.62 99 LEU A O 1
ATOM 704 N N . ASP A 1 100 ? -10.051 2.400 9.298 1.00 98.56 100 ASP A N 1
ATOM 705 C CA . ASP A 1 100 ? -10.709 3.333 10.215 1.00 98.56 100 ASP A CA 1
ATOM 706 C C . ASP A 1 100 ? -10.680 2.805 11.661 1.00 98.56 100 ASP A C 1
ATOM 708 O O . ASP A 1 100 ? -10.234 3.520 12.564 1.00 98.56 100 ASP A O 1
ATOM 712 N N . GLU A 1 101 ? -11.063 1.545 11.871 1.00 98.25 101 GLU A N 1
ATOM 713 C CA . GLU A 1 101 ? -11.264 0.944 13.196 1.00 98.25 101 GLU A CA 1
ATOM 714 C C . GLU A 1 101 ? -9.989 0.335 13.793 1.00 98.25 101 GLU A C 1
ATOM 716 O O . GLU A 1 101 ? -9.700 0.535 14.971 1.00 98.25 101 GLU A O 1
ATOM 721 N N . LEU A 1 102 ? -9.205 -0.390 12.990 1.00 98.12 102 LEU A N 1
ATOM 722 C CA . LEU A 1 102 ? -8.030 -1.145 13.450 1.00 98.12 102 LEU A CA 1
ATOM 723 C C . LEU A 1 102 ? -6.710 -0.418 13.172 1.00 98.12 102 LEU A C 1
ATOM 725 O O . LEU A 1 102 ? -5.659 -0.831 13.655 1.00 98.12 102 LEU A O 1
ATOM 729 N N . GLY A 1 103 ? -6.739 0.644 12.364 1.00 98.50 103 GLY A N 1
ATOM 730 C CA . GLY A 1 103 ? -5.543 1.389 11.971 1.00 98.50 103 GLY A CA 1
ATOM 731 C C . GLY A 1 103 ? -4.712 0.726 10.873 1.00 98.50 103 GLY A C 1
ATOM 732 O O . GLY A 1 103 ? -3.769 1.342 10.385 1.00 98.50 103 GLY A O 1
ATOM 733 N N . VAL A 1 104 ? -5.071 -0.480 10.431 1.00 98.50 104 VAL A N 1
ATOM 734 C CA . VAL A 1 104 ? -4.369 -1.194 9.361 1.00 98.50 104 VAL A CA 1
ATOM 735 C C . VAL A 1 104 ? -5.341 -1.900 8.429 1.00 98.50 104 VAL A C 1
ATOM 737 O O . VAL A 1 104 ? -6.305 -2.528 8.863 1.00 98.50 104 VAL A O 1
ATOM 740 N N . CYS A 1 105 ? -5.053 -1.844 7.133 1.00 98.31 105 CYS A N 1
ATOM 741 C CA . CYS A 1 105 ? -5.674 -2.714 6.145 1.00 98.31 105 CYS A CA 1
ATOM 742 C C . CYS A 1 105 ? -4.644 -3.199 5.121 1.00 98.31 105 CYS A C 1
ATOM 744 O O . CYS A 1 105 ? -3.561 -2.627 4.982 1.00 98.31 105 CYS A O 1
ATOM 746 N N . PHE A 1 106 ? -4.986 -4.274 4.412 1.00 97.81 106 PHE A N 1
ATOM 747 C CA . PHE A 1 106 ? -4.176 -4.819 3.328 1.00 97.81 106 PHE A CA 1
ATOM 748 C C . PHE A 1 106 ? -4.920 -4.680 2.001 1.00 97.81 106 PHE A C 1
ATOM 750 O O . PHE A 1 106 ? -6.066 -5.118 1.872 1.00 97.81 106 PHE A O 1
ATOM 757 N N . LEU A 1 107 ? -4.260 -4.073 1.019 1.00 97.06 107 LEU A N 1
ATOM 758 C CA . LEU A 1 107 ? -4.753 -3.885 -0.339 1.00 97.06 107 LEU A CA 1
ATOM 759 C C . LEU A 1 107 ? -4.026 -4.876 -1.250 1.00 97.06 107 LEU A C 1
ATOM 761 O O . LEU A 1 107 ? -2.855 -4.700 -1.585 1.00 97.06 107 LEU A O 1
ATOM 765 N N . PHE A 1 108 ? -4.715 -5.957 -1.614 1.00 95.81 108 PHE A N 1
ATOM 766 C CA . PHE A 1 108 ? -4.129 -7.033 -2.405 1.00 95.81 108 PHE A CA 1
ATOM 767 C C . PHE A 1 108 ? -4.081 -6.666 -3.897 1.00 95.81 108 PHE A C 1
ATOM 769 O O . PHE A 1 108 ? -5.117 -6.608 -4.561 1.00 95.81 108 PHE A O 1
ATOM 776 N N . ALA A 1 109 ? -2.875 -6.438 -4.426 1.00 93.94 109 ALA A N 1
ATOM 777 C CA . ALA A 1 109 ? -2.631 -5.859 -5.749 1.00 93.94 109 ALA A CA 1
ATOM 778 C C . ALA A 1 109 ? -3.417 -6.517 -6.902 1.00 93.94 109 ALA A C 1
ATOM 780 O O . ALA A 1 109 ? -4.018 -5.777 -7.685 1.00 93.94 109 ALA A O 1
ATOM 781 N N . PRO A 1 110 ? -3.524 -7.861 -7.005 1.00 91.50 110 PRO A N 1
ATOM 782 C CA . PRO A 1 110 ? -4.281 -8.505 -8.083 1.00 91.50 110 PRO A CA 1
ATOM 783 C C . PRO A 1 110 ? -5.775 -8.150 -8.117 1.00 91.50 110 PRO A C 1
ATOM 785 O O . PRO A 1 110 ? -6.402 -8.282 -9.167 1.00 91.50 110 PRO A O 1
ATOM 788 N N . LYS A 1 111 ? -6.356 -7.682 -7.002 1.00 92.88 111 LYS A N 1
ATOM 789 C CA . LYS A 1 111 ? -7.752 -7.217 -6.961 1.00 92.88 111 LYS A CA 1
ATOM 790 C C . LYS A 1 111 ? -7.927 -5.808 -7.509 1.00 92.88 111 LYS A C 1
ATOM 792 O O . LYS A 1 111 ? -8.980 -5.505 -8.061 1.00 92.88 111 LYS A O 1
ATOM 797 N N . TYR A 1 112 ? -6.921 -4.958 -7.330 1.00 95.56 112 TYR A N 1
ATOM 798 C CA . TYR A 1 112 ? -6.982 -3.554 -7.726 1.00 95.56 112 TYR A CA 1
ATOM 799 C C . TYR A 1 112 ? -6.443 -3.339 -9.139 1.00 95.56 112 TYR A C 1
ATOM 801 O O . TYR A 1 112 ? -6.998 -2.538 -9.879 1.00 95.56 112 TYR A O 1
ATOM 809 N N . HIS A 1 113 ? -5.428 -4.093 -9.557 1.00 94.81 113 HIS A N 1
ATOM 810 C CA . HIS A 1 113 ? -4.747 -3.905 -10.839 1.00 94.81 113 HIS A CA 1
ATOM 811 C C . HIS A 1 113 ? -4.974 -5.093 -11.780 1.00 94.81 113 HIS A C 1
ATOM 813 O O . HIS A 1 113 ? -4.039 -5.775 -12.192 1.00 94.81 113 HIS A O 1
ATOM 819 N N . THR A 1 114 ? -6.228 -5.357 -12.149 1.00 91.50 114 THR A N 1
ATOM 820 C CA . THR A 1 114 ? -6.583 -6.515 -12.994 1.00 91.50 114 THR A CA 1
ATOM 821 C C . THR A 1 114 ? -5.923 -6.476 -14.374 1.00 91.50 114 THR A C 1
ATOM 823 O O . THR A 1 114 ? -5.590 -7.526 -14.924 1.00 91.50 114 THR A O 1
ATOM 826 N N . GLY A 1 115 ? -5.667 -5.279 -14.914 1.00 90.56 115 GLY A N 1
ATOM 827 C CA . GLY A 1 115 ? -4.952 -5.086 -16.176 1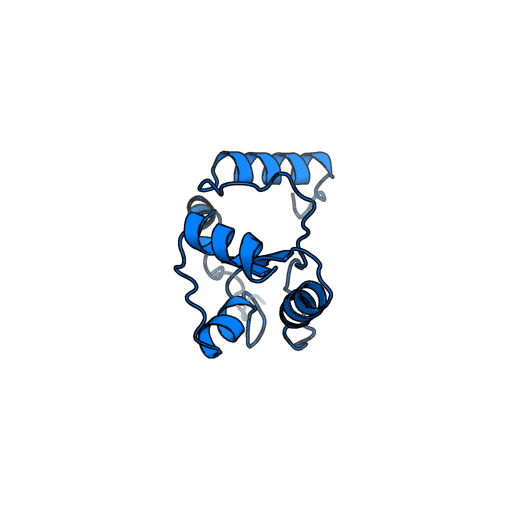.00 90.56 115 GLY A CA 1
ATOM 828 C C . GLY A 1 115 ? -3.502 -5.582 -16.154 1.00 90.56 115 GLY A C 1
ATOM 829 O O . GLY A 1 115 ? -2.962 -5.922 -17.206 1.00 90.56 115 GLY A O 1
ATOM 830 N N . PHE A 1 116 ? -2.888 -5.713 -14.971 1.00 89.12 116 PHE A N 1
ATOM 831 C CA . PHE A 1 116 ? -1.493 -6.145 -14.832 1.00 89.12 116 PHE A CA 1
ATOM 832 C C . PHE A 1 116 ? -1.260 -7.567 -15.353 1.00 89.12 116 PHE A C 1
ATOM 834 O O . PHE A 1 116 ? -0.171 -7.876 -15.824 1.00 89.12 116 PHE A O 1
ATOM 841 N N . ARG A 1 117 ? -2.307 -8.402 -15.394 1.00 86.62 117 ARG A N 1
ATOM 842 C CA . ARG A 1 117 ? -2.263 -9.744 -16.001 1.00 86.62 117 ARG A CA 1
ATOM 843 C C . ARG A 1 117 ? -1.842 -9.748 -17.478 1.00 86.62 117 ARG A C 1
ATOM 845 O O . ARG A 1 117 ? -1.455 -10.786 -17.991 1.00 86.62 117 ARG A O 1
ATOM 852 N N . HIS A 1 118 ? -1.992 -8.621 -18.180 1.00 89.44 118 HIS A N 1
ATOM 853 C CA . HIS A 1 118 ? -1.593 -8.476 -19.583 1.00 89.44 118 HIS A CA 1
ATOM 854 C C . HIS A 1 118 ? -0.108 -8.123 -19.743 1.00 89.44 118 HIS A C 1
ATOM 856 O O . HIS A 1 118 ? 0.438 -8.276 -20.831 1.00 89.44 118 HIS A O 1
ATOM 862 N N . ALA A 1 119 ? 0.526 -7.640 -18.672 1.00 84.19 119 ALA A N 1
ATOM 863 C CA . ALA A 1 119 ? 1.944 -7.300 -18.615 1.00 84.19 119 ALA A CA 1
ATOM 864 C C . ALA A 1 119 ? 2.772 -8.368 -17.883 1.00 84.19 119 ALA A C 1
ATOM 866 O O . ALA A 1 119 ? 3.982 -8.443 -18.089 1.00 84.19 119 ALA A O 1
ATOM 867 N N . ASP A 1 120 ? 2.126 -9.184 -17.046 1.00 69.88 120 ASP A N 1
ATOM 868 C CA . ASP A 1 120 ? 2.717 -10.348 -16.396 1.00 69.88 120 ASP A CA 1
ATOM 869 C C . ASP A 1 120 ? 2.983 -11.422 -17.459 1.00 69.88 120 ASP A C 1
ATOM 871 O O . ASP A 1 120 ? 2.165 -12.301 -17.739 1.00 69.88 120 ASP A O 1
ATOM 875 N N . ALA A 1 121 ? 4.122 -11.297 -18.137 1.00 51.97 121 ALA A N 1
ATOM 876 C CA . ALA A 1 121 ? 4.686 -12.408 -18.870 1.00 51.97 121 ALA A CA 1
ATOM 877 C C . ALA A 1 121 ? 5.003 -13.469 -17.814 1.00 51.97 121 ALA A C 1
ATOM 879 O O . ALA A 1 121 ? 5.977 -13.331 -17.075 1.00 51.97 121 ALA A O 1
ATOM 880 N N . GLY A 1 122 ? 4.156 -14.502 -17.709 1.00 51.12 122 GLY A N 1
ATOM 881 C CA . GLY A 1 122 ? 4.474 -15.705 -16.935 1.00 51.12 122 GLY A CA 1
ATOM 882 C C . GLY A 1 122 ? 5.903 -16.175 -17.241 1.00 51.12 122 GLY A C 1
ATOM 883 O O . GLY A 1 122 ? 6.445 -15.768 -18.272 1.00 51.12 122 GLY A O 1
ATOM 884 N N . PRO A 1 123 ? 6.521 -16.994 -16.363 1.00 38.84 123 PRO A N 1
ATOM 885 C CA . PRO A 1 123 ? 7.964 -17.241 -16.357 1.00 38.84 123 PRO A CA 1
ATOM 886 C C . PRO A 1 123 ? 8.470 -17.380 -17.785 1.00 38.84 123 PRO A C 1
ATOM 888 O O . PRO A 1 123 ? 8.006 -18.256 -18.517 1.00 38.84 123 PRO A O 1
ATOM 891 N N . SER A 1 124 ? 9.318 -16.440 -18.209 1.00 39.31 124 SER A N 1
ATOM 892 C CA . SER A 1 124 ? 9.797 -16.399 -19.581 1.00 39.31 124 SER A CA 1
ATOM 893 C C . SER A 1 12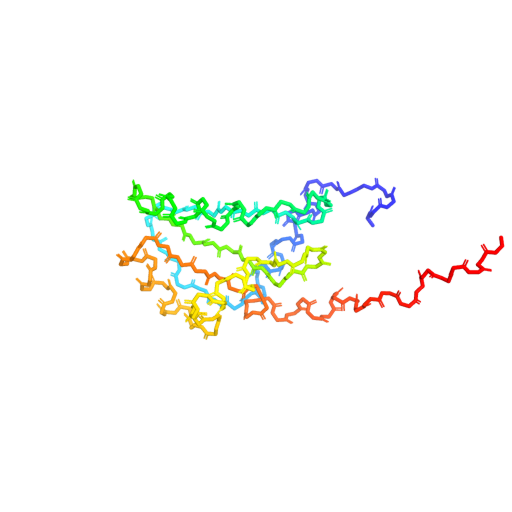4 ? 10.391 -17.761 -19.908 1.00 39.31 124 SER A C 1
ATOM 895 O O . SER A 1 124 ? 11.396 -18.161 -19.323 1.00 39.31 124 SER A O 1
ATOM 897 N N . ALA A 1 125 ? 9.770 -18.475 -20.843 1.00 39.38 125 ALA A N 1
ATOM 898 C CA . ALA A 1 125 ? 10.405 -19.581 -21.535 1.00 39.38 125 ALA A CA 1
ATOM 899 C C . ALA A 1 125 ? 11.539 -18.998 -22.391 1.00 39.38 125 ALA A C 1
ATOM 901 O O . ALA A 1 125 ? 11.348 -18.785 -23.581 1.00 39.38 125 ALA A O 1
ATOM 902 N N . ALA A 1 126 ? 12.650 -18.614 -21.760 1.00 42.97 126 ALA A N 1
ATOM 903 C CA . ALA A 1 126 ? 13.898 -18.194 -22.394 1.00 42.97 126 ALA A CA 1
ATOM 904 C C . ALA A 1 126 ? 14.938 -17.815 -21.326 1.00 42.97 126 ALA A C 1
ATOM 906 O O . ALA A 1 126 ? 15.262 -16.645 -21.177 1.00 42.97 126 ALA A O 1
ATOM 907 N N . GLU A 1 127 ? 15.458 -18.801 -20.602 1.00 41.50 127 GLU A N 1
ATOM 908 C CA . GLU A 1 127 ? 16.911 -18.955 -20.462 1.00 41.50 1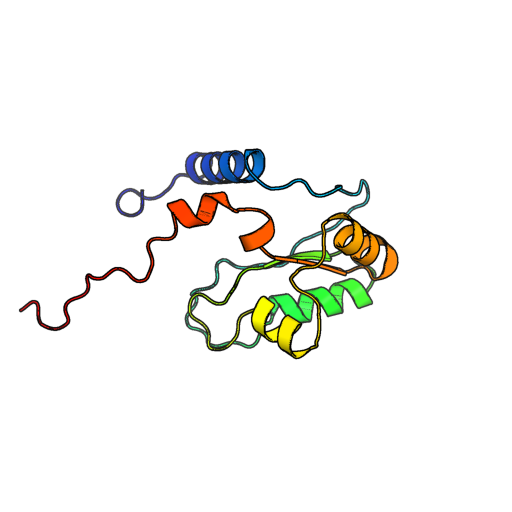27 GLU A CA 1
ATOM 909 C C . GLU A 1 127 ? 17.163 -20.459 -20.596 1.00 41.50 127 GLU A C 1
ATOM 911 O O . GLU A 1 127 ? 16.969 -21.235 -19.664 1.00 41.50 127 GLU A O 1
ATOM 916 N N . ASP A 1 128 ? 17.430 -20.871 -21.835 1.00 41.28 128 ASP A N 1
ATOM 917 C CA . ASP A 1 128 ? 17.916 -22.205 -22.170 1.00 41.28 128 ASP A CA 1
ATOM 918 C C . ASP A 1 128 ? 19.285 -22.393 -21.488 1.00 41.28 128 ASP A C 1
ATOM 920 O O . ASP A 1 128 ? 20.205 -21.628 -21.791 1.00 41.28 128 ASP A O 1
ATOM 924 N N . PRO A 1 129 ? 19.437 -23.343 -20.548 1.00 46.75 129 PRO A N 1
ATOM 925 C CA . PRO A 1 129 ? 20.707 -23.574 -19.868 1.00 46.75 129 PRO A CA 1
ATOM 926 C C . PRO A 1 129 ? 21.796 -24.162 -20.786 1.00 46.75 129 PRO A C 1
ATOM 928 O O . PRO A 1 129 ? 22.939 -24.254 -20.341 1.00 46.75 129 PRO A O 1
ATOM 931 N N . ASP A 1 130 ? 21.473 -24.513 -22.040 1.00 44.03 130 ASP A N 1
ATOM 932 C CA . ASP A 1 130 ? 22.387 -25.135 -23.011 1.00 44.03 130 ASP A CA 1
ATOM 933 C C . ASP A 1 130 ? 22.798 -24.217 -24.188 1.00 44.03 130 ASP A C 1
ATOM 935 O O . ASP A 1 130 ? 23.324 -24.687 -25.203 1.00 44.03 130 ASP A O 1
ATOM 939 N N . ALA A 1 131 ? 22.624 -22.896 -24.078 1.00 36.56 131 ALA A N 1
ATOM 940 C CA . ALA A 1 131 ? 23.212 -21.966 -25.046 1.00 36.56 131 ALA A CA 1
ATOM 941 C C . ALA A 1 131 ? 24.739 -21.852 -24.835 1.00 36.56 131 ALA A C 1
ATOM 943 O O . ALA A 1 131 ? 25.202 -21.140 -23.945 1.00 36.56 131 ALA A O 1
ATOM 944 N N . VAL A 1 132 ? 25.484 -22.603 -25.657 1.00 45.22 132 VAL A N 1
ATOM 945 C CA . VAL A 1 132 ? 26.961 -22.675 -25.766 1.00 45.22 132 VAL A CA 1
ATOM 946 C C . VAL A 1 132 ? 27.642 -21.307 -25.812 1.00 45.22 132 VAL A C 1
ATOM 948 O O . VAL A 1 132 ? 27.189 -20.450 -26.607 1.00 45.22 132 VAL A O 1
#

Radius of gyration: 16.99 Å; chains: 1; bounding box: 42×38×44 Å

Foldseek 3Di:
DVVVDDDPVNVVVVVVVQQVQWDDAPDDPDDAEEQDDPDPPPPLDDAVRLVVQLVVLVVPGAYAYEFEADPDHPGTSVRVCVVVVNPQPDDRVVQVVCSVPRSYGYNYCCNTRVVCVVVPPDPDPDDDPPPD

Sequence (132 aa):
MKVRGEQPQEIAGAATALLENAAPFPRPDYPFADIVGTGGDGSNSINISTASAFVAAACGLKVAKHGNRSVSSKSGSSDLLAAFGINLDMNADKSRTALDELGVCFLFAPKYHTGFRHADAGPSAAEDPDAV

pLDDT: mean 88.79, std 16.07, range [36.56, 98.81]